Protein AF-A0A836QJX5-F1 (afdb_monomer)

Solvent-accessible surface area (backbone atoms only — not comparable to full-atom values): 5189 Å² total; per-residue (Å²): 111,26,27,67,40,52,47,72,42,83,45,78,46,79,42,97,89,72,49,70,36,36,32,34,43,35,40,38,36,28,78,73,77,52,70,48,79,52,75,49,74,58,52,55,79,79,40,87,87,65,74,74,62,59,66,60,46,33,53,50,50,31,72,58,43,47,68,36,50,76,85,45,54,71,60,51,53,60,57,55,59,82,70,63,80,87,128

Mean predicted aligned error: 4.6 Å

Foldseek 3Di:
DAWAFKDWDWDWDADPVRDIFIKIWMWIADPVRDIDIDIDTRPVVPCVPDDDDVVVLRVQLGVQRGGHDVVPVVSSCVSSPPSDDDD

pLDDT: mean 88.42, std 12.82, range [50.97, 98.56]

Structure (mmCIF, N/CA/C/O backbone):
data_AF-A0A836QJX5-F1
#
_entry.id   AF-A0A836QJX5-F1
#
loop_
_atom_site.group_PDB
_atom_site.id
_atom_site.type_symbol
_atom_site.label_atom_id
_atom_site.label_alt_id
_atom_site.label_comp_id
_atom_site.label_asym_id
_atom_site.label_entity_id
_atom_site.label_seq_id
_atom_site.pdbx_PDB_ins_code
_atom_site.Cartn_x
_atom_site.Cartn_y
_atom_site.Cartn_z
_atom_site.occupancy
_atom_site.B_iso_or_equiv
_atom_site.auth_seq_id
_atom_site.auth_comp_id
_atom_site.auth_asym_id
_atom_site.auth_atom_id
_atom_site.pdbx_PDB_model_num
ATOM 1 N N . MET A 1 1 ? -15.455 0.008 11.911 1.00 93.62 1 MET A N 1
ATOM 2 C CA . MET A 1 1 ? -14.521 -0.307 10.824 1.00 93.62 1 MET A CA 1
ATOM 3 C C . MET A 1 1 ? -13.373 0.669 10.901 1.00 93.62 1 MET A C 1
ATOM 5 O O . MET A 1 1 ? -13.604 1.872 10.802 1.00 93.62 1 MET A O 1
ATOM 9 N N . LYS A 1 2 ? -12.178 0.152 11.149 1.00 98.06 2 LYS A N 1
ATOM 10 C CA . LYS A 1 2 ? -10.932 0.902 11.266 1.00 98.06 2 LYS A CA 1
ATOM 11 C C . LYS A 1 2 ? -9.870 0.240 10.410 1.00 98.06 2 LYS A C 1
ATOM 13 O O . LYS A 1 2 ? -9.856 -0.984 10.304 1.00 98.06 2 LYS A O 1
ATOM 18 N N . ILE A 1 3 ? -8.982 1.041 9.840 1.00 98.31 3 ILE A N 1
ATOM 19 C CA . ILE A 1 3 ? -7.812 0.540 9.118 1.00 98.31 3 ILE A CA 1
ATOM 20 C C . ILE A 1 3 ? -6.866 -0.146 10.108 1.00 98.31 3 ILE A C 1
ATOM 22 O O . ILE A 1 3 ? -6.544 0.423 11.152 1.00 98.31 3 ILE A O 1
ATOM 26 N N . THR A 1 4 ? -6.424 -1.357 9.785 1.00 98.44 4 THR A N 1
ATOM 27 C CA . THR A 1 4 ? -5.454 -2.131 10.579 1.00 98.44 4 THR A CA 1
ATOM 28 C C . THR A 1 4 ? -4.073 -2.151 9.952 1.00 98.44 4 THR A C 1
ATOM 30 O O . THR A 1 4 ? -3.095 -2.327 10.670 1.00 98.44 4 THR A O 1
ATOM 33 N N . GLY A 1 5 ? -3.980 -1.963 8.636 1.00 97.00 5 GLY A N 1
ATOM 34 C CA . GLY A 1 5 ? -2.696 -1.898 7.960 1.00 97.00 5 GLY A CA 1
ATOM 35 C C . GLY A 1 5 ? -2.809 -1.589 6.476 1.00 97.00 5 GLY A C 1
ATOM 36 O O . GLY A 1 5 ? -3.884 -1.675 5.884 1.00 97.00 5 GLY A O 1
ATOM 37 N N . THR A 1 6 ? -1.674 -1.227 5.899 1.00 96.69 6 THR A N 1
ATOM 38 C CA . THR A 1 6 ? -1.447 -0.975 4.480 1.00 96.69 6 THR A CA 1
ATOM 39 C C . THR A 1 6 ? -0.245 -1.798 4.034 1.00 96.69 6 THR A C 1
ATOM 41 O O . THR A 1 6 ? 0.722 -1.901 4.786 1.00 96.69 6 THR A O 1
ATOM 44 N N . ARG A 1 7 ? -0.317 -2.393 2.841 1.00 97.31 7 ARG A N 1
ATOM 45 C CA . ARG A 1 7 ? 0.756 -3.178 2.217 1.00 97.31 7 ARG A CA 1
ATOM 46 C C . ARG A 1 7 ? 0.976 -2.734 0.782 1.00 97.31 7 ARG A C 1
ATOM 48 O O . ARG A 1 7 ? -0.003 -2.535 0.060 1.00 97.31 7 ARG A O 1
ATOM 55 N N . PHE A 1 8 ? 2.231 -2.582 0.392 1.00 94.81 8 PHE A N 1
ATOM 56 C CA . PHE A 1 8 ? 2.682 -2.159 -0.923 1.00 94.81 8 PHE A CA 1
ATOM 57 C C . PHE A 1 8 ? 3.330 -3.353 -1.629 1.00 94.81 8 PHE A C 1
ATOM 59 O O . PHE A 1 8 ? 4.118 -4.098 -1.048 1.00 94.81 8 PHE A O 1
ATOM 66 N N . PHE A 1 9 ? 2.976 -3.552 -2.893 1.00 94.50 9 PHE A N 1
ATOM 67 C CA . PHE A 1 9 ? 3.515 -4.614 -3.733 1.00 94.50 9 PHE A CA 1
ATOM 68 C C . PHE A 1 9 ? 4.046 -3.981 -5.012 1.00 94.50 9 PHE A C 1
ATOM 70 O O . PHE A 1 9 ? 3.263 -3.568 -5.870 1.00 94.50 9 PHE A O 1
ATOM 77 N N . LEU A 1 10 ? 5.370 -3.885 -5.117 1.00 90.94 10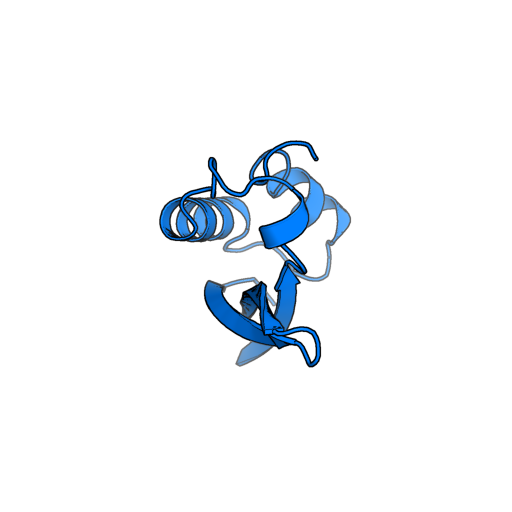 LEU A N 1
ATOM 78 C CA . LEU A 1 10 ? 6.024 -3.429 -6.336 1.00 90.94 10 LEU A CA 1
ATOM 79 C C . LEU A 1 10 ? 5.864 -4.498 -7.419 1.00 90.94 10 LEU A C 1
ATOM 81 O O . LEU A 1 10 ? 6.147 -5.675 -7.182 1.00 90.94 10 LEU A O 1
ATOM 85 N N . ILE A 1 11 ? 5.389 -4.085 -8.590 1.00 91.69 11 ILE A N 1
ATOM 86 C CA . ILE A 1 11 ? 5.214 -4.955 -9.748 1.00 91.69 11 ILE A CA 1
ATOM 87 C C . ILE A 1 11 ? 5.775 -4.294 -11.002 1.00 91.69 11 ILE A C 1
ATOM 89 O O . ILE A 1 11 ? 5.667 -3.083 -11.199 1.00 91.69 11 ILE A O 1
ATOM 93 N N . GLU A 1 12 ? 6.325 -5.127 -11.874 1.00 91.62 12 GLU A N 1
ATOM 94 C CA . GLU A 1 12 ? 6.782 -4.748 -13.203 1.00 91.62 12 GLU A CA 1
ATOM 95 C C . GLU A 1 12 ? 5.850 -5.362 -14.246 1.00 91.62 12 GLU A C 1
ATOM 97 O O . GLU A 1 12 ? 5.555 -6.559 -14.205 1.00 91.62 12 GLU A O 1
ATOM 102 N N . THR A 1 13 ? 5.394 -4.547 -15.196 1.00 92.44 13 THR A N 1
ATOM 103 C CA . THR A 1 13 ? 4.553 -4.997 -16.308 1.00 92.44 13 THR A CA 1
ATOM 104 C C . THR A 1 13 ? 5.235 -4.666 -17.638 1.00 92.44 13 THR A C 1
ATOM 106 O O . THR A 1 13 ? 5.452 -3.486 -17.930 1.00 92.44 13 THR A O 1
ATOM 109 N N . PRO A 1 14 ? 5.587 -5.668 -18.466 1.00 92.56 14 PRO A N 1
ATOM 110 C CA . PRO A 1 14 ? 6.167 -5.424 -19.782 1.00 92.56 14 PRO A CA 1
ATOM 111 C C . PRO A 1 14 ? 5.117 -4.861 -20.749 1.00 92.56 14 PRO A C 1
ATOM 113 O O . PRO A 1 14 ? 3.992 -5.359 -20.824 1.00 92.56 14 PRO A O 1
ATOM 116 N N . ARG A 1 15 ? 5.493 -3.837 -21.519 1.00 90.62 15 ARG A N 1
ATOM 117 C CA . ARG A 1 15 ? 4.675 -3.264 -22.597 1.00 90.62 15 ARG A CA 1
ATOM 118 C C . ARG A 1 15 ? 5.008 -3.914 -23.939 1.00 90.62 15 ARG A C 1
ATOM 120 O O . ARG A 1 15 ? 6.132 -4.354 -24.168 1.00 90.62 15 ARG A O 1
ATOM 127 N N . GLU A 1 16 ? 4.062 -3.868 -24.877 1.00 95.31 16 GLU A N 1
ATOM 128 C CA . GLU A 1 16 ? 4.263 -4.343 -26.259 1.00 95.31 16 GLU A CA 1
ATOM 129 C C . GLU A 1 16 ? 5.420 -3.627 -26.975 1.00 95.31 16 GLU A C 1
ATOM 131 O O . GLU A 1 16 ? 6.082 -4.201 -27.834 1.00 95.31 16 GLU A O 1
ATOM 136 N N . THR A 1 17 ? 5.707 -2.381 -26.586 1.00 92.25 17 THR A N 1
ATOM 137 C CA . THR A 1 17 ? 6.817 -1.572 -27.109 1.00 92.25 17 THR A CA 1
ATOM 138 C C . THR A 1 17 ? 8.192 -1.990 -26.580 1.00 92.25 17 THR A C 1
ATOM 140 O O . THR A 1 17 ? 9.195 -1.414 -26.994 1.00 92.25 17 THR A O 1
ATOM 143 N N . GLY A 1 18 ? 8.259 -2.948 -25.649 1.00 89.81 18 GLY A N 1
ATOM 144 C CA . GLY A 1 18 ? 9.497 -3.428 -25.029 1.00 89.81 18 GLY A CA 1
ATOM 145 C C . GLY A 1 18 ? 9.960 -2.640 -23.798 1.00 89.81 18 GLY A C 1
ATOM 146 O O . GLY A 1 18 ? 10.966 -3.005 -23.199 1.00 89.81 18 GLY A O 1
ATOM 147 N N . SER A 1 19 ? 9.246 -1.584 -23.394 1.00 87.62 19 SER A N 1
ATOM 148 C CA . SER A 1 19 ? 9.504 -0.891 -22.125 1.00 87.62 19 SER A CA 1
ATOM 149 C C . SER A 1 19 ? 8.842 -1.610 -20.946 1.00 87.62 19 SER A C 1
ATOM 151 O O . SER A 1 19 ? 7.851 -2.320 -21.116 1.00 87.62 19 SER A O 1
ATOM 153 N N . ILE A 1 20 ? 9.381 -1.414 -19.743 1.00 88.00 20 ILE A N 1
ATOM 154 C CA . ILE A 1 20 ? 8.808 -1.919 -18.490 1.00 88.00 20 ILE A CA 1
ATOM 155 C C . ILE A 1 20 ? 8.098 -0.765 -17.785 1.00 88.00 20 ILE A C 1
ATOM 157 O O . ILE A 1 20 ? 8.633 0.342 -17.712 1.00 88.00 20 ILE A O 1
ATOM 161 N N . SER A 1 21 ? 6.892 -1.019 -17.280 1.00 87.50 21 SER A N 1
ATOM 162 C CA . SER A 1 21 ? 6.233 -0.129 -16.328 1.00 87.50 21 SER A CA 1
ATOM 163 C C . SER A 1 21 ? 6.311 -0.676 -14.923 1.00 87.50 21 SER A C 1
ATOM 165 O O . SER A 1 21 ? 5.974 -1.832 -14.681 1.00 87.50 21 SER A O 1
ATOM 167 N N . GLU A 1 22 ? 6.700 0.192 -14.003 1.00 88.12 22 GLU A N 1
ATOM 168 C CA . GLU A 1 22 ? 6.718 -0.076 -12.573 1.00 88.12 22 GLU A CA 1
ATOM 169 C C . GLU A 1 22 ? 5.458 0.512 -11.932 1.00 88.12 22 GLU A C 1
ATOM 171 O O . GLU A 1 22 ? 5.094 1.669 -12.177 1.00 88.12 22 GLU A O 1
ATOM 176 N N . HIS A 1 23 ? 4.789 -0.297 -11.114 1.00 89.19 23 HIS A N 1
ATOM 177 C CA . HIS A 1 23 ? 3.576 0.070 -10.387 1.00 89.19 23 HIS A CA 1
ATOM 178 C C . HIS A 1 23 ? 3.681 -0.413 -8.944 1.00 89.19 23 HIS A C 1
ATOM 180 O O . HIS A 1 23 ? 4.354 -1.404 -8.659 1.00 89.19 23 HIS A O 1
ATOM 186 N N . VAL A 1 24 ? 2.947 0.230 -8.041 1.00 91.38 24 VAL A N 1
ATOM 187 C CA . VAL A 1 24 ? 2.741 -0.294 -6.687 1.00 91.38 24 VAL A CA 1
ATOM 188 C C . VAL A 1 24 ? 1.271 -0.622 -6.505 1.00 91.38 24 VAL A C 1
ATOM 190 O O . VAL A 1 24 ? 0.428 0.273 -6.456 1.00 91.38 24 VAL A O 1
ATOM 193 N N . MET A 1 25 ? 0.961 -1.907 -6.353 1.00 95.94 25 MET A N 1
ATOM 194 C CA . MET A 1 25 ? -0.350 -2.323 -5.866 1.00 95.94 25 MET A CA 1
ATOM 195 C C . MET A 1 25 ? -0.414 -2.068 -4.364 1.00 95.94 25 MET A C 1
ATOM 197 O O . MET A 1 25 ? 0.504 -2.419 -3.625 1.00 95.94 25 MET A O 1
ATOM 201 N N . ILE A 1 26 ? -1.506 -1.475 -3.898 1.00 96.12 26 ILE A N 1
ATOM 202 C CA . ILE A 1 26 ? -1.724 -1.154 -2.489 1.00 96.12 26 ILE A CA 1
ATOM 203 C C . ILE A 1 26 ? -2.902 -1.972 -1.982 1.00 96.12 26 ILE A C 1
ATOM 205 O O . ILE A 1 26 ? -3.974 -1.955 -2.585 1.00 96.12 26 ILE A O 1
ATOM 209 N N . ARG A 1 27 ? -2.732 -2.632 -0.836 1.00 98.19 27 ARG A N 1
ATOM 210 C CA . ARG A 1 27 ? -3.826 -3.245 -0.075 1.00 98.19 27 ARG A CA 1
ATOM 211 C C . ARG A 1 27 ? -3.994 -2.535 1.260 1.00 98.19 27 ARG A C 1
ATOM 213 O O . ARG A 1 27 ? -3.014 -2.362 1.977 1.00 98.19 27 ARG A O 1
ATOM 220 N N . ILE A 1 28 ? -5.223 -2.173 1.613 1.00 97.56 28 ILE A N 1
ATOM 221 C CA . ILE A 1 28 ? -5.582 -1.631 2.930 1.00 97.56 28 ILE A CA 1
ATOM 222 C C . ILE A 1 28 ? -6.531 -2.610 3.612 1.00 97.56 28 ILE A C 1
ATOM 224 O O . ILE A 1 28 ? -7.594 -2.919 3.076 1.00 97.56 28 ILE A O 1
ATOM 228 N N . ASP A 1 29 ? -6.150 -3.071 4.798 1.00 98.44 29 ASP A N 1
ATOM 229 C CA . ASP A 1 29 ? -6.894 -4.036 5.605 1.00 98.44 29 ASP A CA 1
ATOM 230 C C . ASP A 1 29 ? -7.653 -3.323 6.740 1.00 98.44 29 ASP A C 1
ATOM 232 O O . ASP A 1 29 ? -7.227 -2.267 7.225 1.00 98.44 29 ASP A O 1
ATOM 236 N N . THR A 1 30 ? -8.785 -3.888 7.173 1.00 98.56 30 THR A N 1
ATOM 237 C CA . THR A 1 30 ? -9.607 -3.339 8.266 1.00 98.56 30 THR A CA 1
ATOM 238 C C . THR A 1 30 ? -9.924 -4.358 9.359 1.00 98.56 30 THR A C 1
ATOM 240 O O . THR A 1 30 ? -9.934 -5.566 9.131 1.00 98.56 30 THR A O 1
ATOM 243 N N . ASP A 1 31 ? -10.290 -3.855 10.541 1.00 98.38 31 ASP A N 1
ATOM 244 C CA . ASP A 1 31 ? -10.734 -4.655 11.695 1.00 98.38 31 ASP A CA 1
ATOM 245 C C . ASP A 1 31 ? -12.032 -5.447 11.449 1.00 98.38 31 ASP A C 1
ATOM 247 O O . ASP A 1 31 ? -12.355 -6.362 12.201 1.00 98.38 31 ASP A O 1
ATOM 251 N N . ALA A 1 32 ? -12.764 -5.120 10.383 1.00 97.62 32 ALA A N 1
ATOM 252 C CA . ALA A 1 32 ? -13.971 -5.818 9.955 1.00 97.62 32 ALA A CA 1
ATOM 253 C C . ALA A 1 32 ? -13.685 -6.992 8.996 1.00 97.62 32 ALA A C 1
ATOM 255 O O . ALA A 1 32 ? -14.627 -7.609 8.502 1.00 97.62 32 ALA A O 1
ATOM 256 N N . GLY A 1 33 ? -12.413 -7.280 8.693 1.00 97.19 33 GLY A N 1
ATOM 257 C CA . GLY A 1 33 ? -12.017 -8.329 7.746 1.00 97.19 33 GLY A CA 1
ATOM 258 C C . GLY A 1 33 ? -12.211 -7.956 6.272 1.00 97.19 33 GLY A C 1
ATOM 259 O O . GLY A 1 33 ? -12.114 -8.820 5.406 1.00 97.19 33 GLY A O 1
ATOM 260 N N . VAL A 1 34 ? -12.494 -6.682 5.976 1.00 97.50 34 VAL A N 1
ATOM 261 C CA . VAL A 1 34 ? -12.612 -6.161 4.607 1.00 97.50 34 VAL A CA 1
ATOM 262 C C . VAL A 1 34 ? -11.275 -5.568 4.175 1.00 97.50 34 VAL A C 1
ATOM 264 O O . VAL A 1 34 ? -10.691 -4.776 4.920 1.00 97.50 34 VAL A O 1
ATOM 267 N N . SER A 1 35 ? -10.847 -5.898 2.955 1.00 98.25 35 SER A N 1
ATOM 268 C CA . SER A 1 35 ? -9.653 -5.340 2.318 1.00 98.25 35 SER A CA 1
ATOM 269 C C . SER A 1 35 ? -10.023 -4.563 1.056 1.00 98.25 35 SER A C 1
ATOM 271 O O . SER A 1 35 ? -10.824 -5.030 0.244 1.00 98.25 35 SER A O 1
ATOM 273 N N . GLY A 1 36 ? -9.428 -3.385 0.882 1.00 97.75 36 GLY A N 1
ATOM 274 C CA . GLY A 1 36 ? -9.517 -2.583 -0.339 1.00 97.75 36 GLY A CA 1
ATOM 275 C C . GLY A 1 36 ? -8.199 -2.606 -1.107 1.00 97.75 36 GLY A C 1
ATOM 276 O O . GLY A 1 36 ? -7.135 -2.599 -0.488 1.00 97.75 36 GLY A O 1
ATOM 277 N N . TRP A 1 37 ? -8.274 -2.611 -2.438 1.00 98.19 37 TRP A N 1
ATOM 278 C CA . TRP A 1 37 ? -7.109 -2.540 -3.322 1.00 98.19 37 TRP A CA 1
ATOM 279 C C . TRP A 1 37 ? -7.080 -1.224 -4.099 1.00 98.19 37 TRP A C 1
ATOM 281 O O . TRP A 1 37 ? -8.126 -0.703 -4.486 1.00 98.19 37 TRP A O 1
ATOM 291 N N . GLY A 1 38 ? -5.877 -0.708 -4.327 1.00 95.94 38 GLY A N 1
ATOM 292 C CA . GLY A 1 38 ? -5.596 0.465 -5.150 1.00 95.94 38 GLY A CA 1
ATOM 293 C C . GLY A 1 38 ? -4.238 0.343 -5.837 1.00 95.94 38 GLY A C 1
ATOM 294 O O . GLY A 1 38 ? -3.536 -0.650 -5.655 1.00 95.94 38 GLY A O 1
ATOM 295 N N . GLU A 1 39 ? -3.868 1.353 -6.618 1.00 94.00 39 GLU A N 1
ATOM 296 C CA . GLU A 1 39 ? -2.649 1.346 -7.431 1.00 94.00 39 GLU A CA 1
ATOM 297 C C . GLU A 1 39 ? -1.976 2.729 -7.425 1.00 94.00 39 GLU A C 1
ATOM 299 O O . GLU A 1 39 ? -2.657 3.755 -7.501 1.00 94.00 39 GLU A O 1
ATOM 304 N N . LEU A 1 40 ? -0.642 2.747 -7.353 1.00 88.75 40 LEU A N 1
ATOM 305 C CA . LEU A 1 40 ? 0.198 3.847 -7.832 1.00 88.75 40 LEU A CA 1
ATOM 306 C C . LEU A 1 40 ? 0.763 3.448 -9.195 1.00 88.75 40 LEU A C 1
ATOM 308 O O . LEU A 1 40 ? 1.551 2.505 -9.290 1.00 88.75 40 LEU A O 1
ATOM 312 N N . SER A 1 41 ? 0.335 4.153 -10.236 1.00 87.06 41 SER A N 1
ATOM 313 C CA . SER A 1 41 ? 0.570 3.757 -11.623 1.00 87.06 41 SER A CA 1
ATOM 314 C C . SER A 1 41 ? 1.747 4.484 -12.265 1.00 87.06 41 SER A C 1
ATOM 316 O O . SER A 1 41 ? 1.973 5.662 -12.001 1.00 87.06 41 SER A O 1
ATOM 318 N N . ASP A 1 42 ? 2.411 3.787 -13.190 1.00 82.69 42 ASP A N 1
ATOM 319 C CA . ASP A 1 42 ? 3.361 4.332 -14.172 1.00 82.69 42 ASP A CA 1
ATOM 320 C C . ASP A 1 42 ? 4.502 5.176 -13.577 1.00 82.69 42 ASP A C 1
ATOM 322 O O . ASP A 1 42 ? 4.817 6.282 -14.026 1.00 82.69 42 ASP A O 1
ATOM 326 N N . LEU A 1 43 ? 5.145 4.624 -12.549 1.00 79.31 43 LEU A N 1
ATOM 327 C CA . LEU A 1 43 ? 6.194 5.297 -11.778 1.00 79.31 43 LEU A CA 1
ATOM 328 C C . LEU A 1 43 ? 7.463 5.551 -12.615 1.00 79.31 43 LEU A C 1
ATOM 330 O O . LEU A 1 43 ? 8.187 6.521 -12.382 1.00 79.31 43 LEU A O 1
ATOM 334 N N . ALA A 1 44 ? 7.670 4.735 -13.651 1.00 68.38 44 ALA A N 1
ATOM 335 C CA . ALA A 1 44 ? 8.799 4.815 -14.573 1.00 68.38 44 ALA A CA 1
ATOM 336 C C . ALA A 1 44 ? 8.833 6.110 -15.418 1.00 68.38 44 ALA A C 1
ATOM 338 O O . ALA A 1 44 ? 9.900 6.490 -15.902 1.00 68.38 44 ALA A O 1
ATOM 339 N N . HIS A 1 45 ? 7.705 6.817 -15.597 1.00 63.59 45 HIS A N 1
ATOM 340 C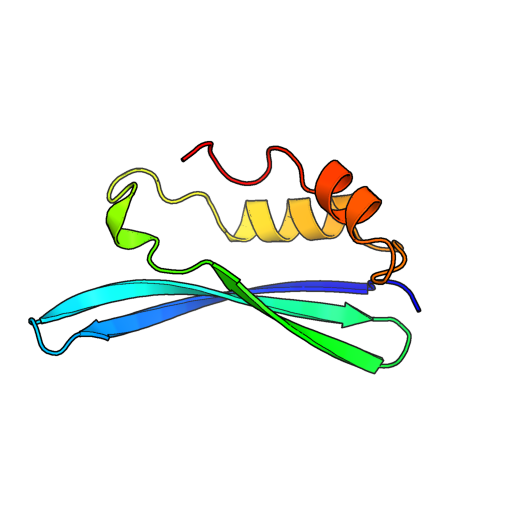 CA . HIS A 1 45 ? 7.661 8.044 -16.413 1.00 63.59 45 HIS A CA 1
ATOM 341 C C . HIS A 1 45 ? 8.188 9.299 -15.695 1.00 63.59 45 HIS A 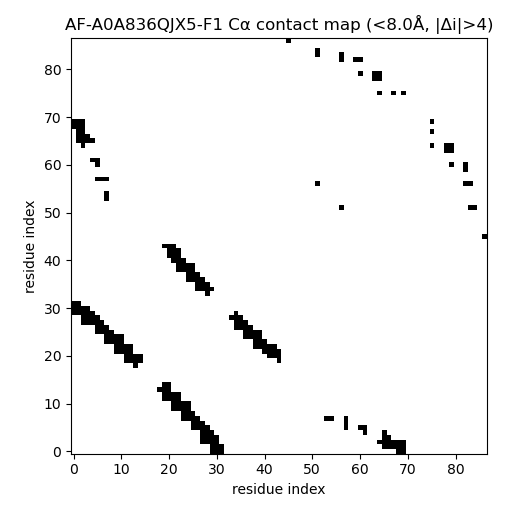C 1
ATOM 343 O O . HIS A 1 45 ? 8.624 10.234 -16.366 1.00 63.59 45 HIS A O 1
ATOM 349 N N . GLY A 1 46 ? 8.138 9.347 -14.359 1.00 55.12 46 GLY A N 1
ATOM 350 C CA . GLY A 1 46 ? 8.417 10.570 -13.593 1.00 55.12 46 GLY A CA 1
ATOM 351 C C . GLY A 1 46 ? 9.854 10.696 -13.088 1.00 55.12 46 GLY A C 1
ATOM 352 O O . GLY A 1 46 ? 10.434 11.779 -13.153 1.00 55.12 46 GLY A O 1
ATOM 353 N N . HIS A 1 47 ? 10.452 9.606 -12.590 1.00 54.62 47 HIS A N 1
ATOM 354 C CA . HIS A 1 47 ? 11.714 9.674 -11.840 1.00 54.62 47 HIS A CA 1
ATOM 355 C C . HIS A 1 47 ? 12.554 8.385 -11.930 1.00 54.62 47 HIS A C 1
ATOM 357 O O . HIS A 1 47 ? 12.723 7.698 -10.923 1.00 54.62 47 HIS A O 1
ATOM 363 N N . PRO A 1 48 ? 13.188 8.082 -13.078 1.00 53.84 48 PRO A N 1
ATOM 364 C CA . PRO A 1 48 ? 14.018 6.880 -13.233 1.00 53.84 48 PRO A CA 1
ATOM 365 C C . PRO A 1 48 ? 15.261 6.824 -12.315 1.00 53.84 48 PRO A C 1
ATOM 367 O O . PRO A 1 48 ? 15.945 5.810 -12.287 1.00 53.84 48 PRO A O 1
ATOM 370 N N . MET A 1 49 ? 15.576 7.892 -11.564 1.00 51.06 49 MET A N 1
ATOM 371 C CA . MET A 1 49 ? 16.756 7.979 -10.682 1.00 51.06 49 MET A CA 1
ATOM 372 C C . MET A 1 49 ? 16.428 8.212 -9.195 1.00 51.06 49 MET A C 1
ATOM 374 O O . MET A 1 49 ? 17.343 8.172 -8.381 1.00 51.06 49 MET A O 1
ATOM 378 N N . ASN A 1 50 ? 15.161 8.457 -8.832 1.00 57.38 50 ASN A N 1
ATOM 379 C CA . ASN A 1 50 ? 14.742 8.801 -7.463 1.00 57.38 50 ASN A CA 1
ATOM 3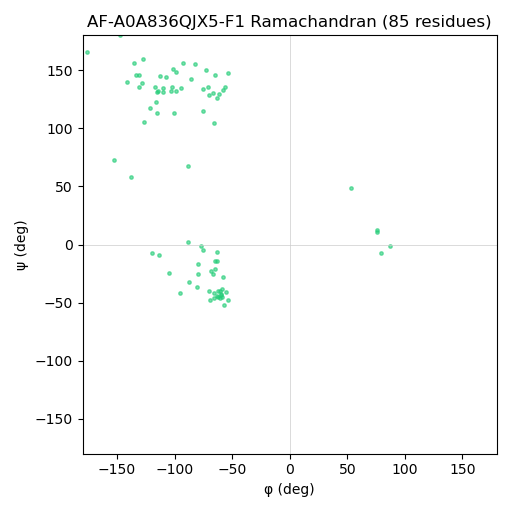80 C C . ASN A 1 50 ? 13.448 8.066 -7.091 1.00 57.38 50 ASN A C 1
ATOM 382 O O . ASN A 1 50 ? 12.430 8.688 -6.780 1.00 57.38 50 ASN A O 1
ATOM 386 N N . PHE A 1 51 ? 13.479 6.738 -7.150 1.00 68.94 51 PHE A N 1
ATOM 387 C CA . PHE A 1 51 ? 12.396 5.948 -6.585 1.00 68.94 51 PHE A CA 1
ATOM 388 C C . PHE A 1 51 ? 12.333 6.186 -5.070 1.00 68.94 51 PHE A C 1
ATOM 390 O O . PHE A 1 51 ? 13.361 6.052 -4.399 1.00 68.94 51 PHE A O 1
ATOM 397 N N . PRO A 1 52 ? 11.175 6.579 -4.513 1.00 72.88 52 PRO A N 1
ATOM 398 C CA . PRO A 1 52 ? 11.033 6.642 -3.072 1.00 72.88 52 PRO A CA 1
ATOM 399 C C . PRO A 1 52 ? 11.151 5.229 -2.498 1.00 72.88 52 PRO A C 1
ATOM 401 O O . PRO A 1 52 ? 10.734 4.251 -3.117 1.00 72.88 52 PRO A O 1
ATOM 404 N N . ASP A 1 53 ? 11.722 5.129 -1.304 1.00 85.31 53 ASP A N 1
ATOM 405 C CA . ASP A 1 53 ? 11.779 3.870 -0.576 1.00 85.31 53 ASP A CA 1
ATOM 406 C C . ASP A 1 53 ? 10.349 3.448 -0.192 1.00 85.31 53 ASP A C 1
ATOM 408 O O . ASP A 1 53 ? 9.719 4.039 0.693 1.00 85.31 53 ASP A O 1
ATOM 412 N N . PHE A 1 54 ? 9.805 2.460 -0.910 1.00 85.88 54 PHE A N 1
ATOM 413 C CA . PHE A 1 54 ? 8.429 2.008 -0.710 1.00 85.88 54 PHE A CA 1
ATOM 414 C C . PHE A 1 54 ? 8.215 1.308 0.628 1.00 85.88 54 PHE A C 1
ATOM 416 O O . PHE A 1 54 ? 7.083 1.314 1.112 1.00 85.88 54 PHE A O 1
ATOM 423 N N . GLU A 1 55 ? 9.263 0.759 1.245 1.00 88.81 55 GLU A N 1
ATOM 424 C CA . GLU A 1 55 ? 9.163 0.201 2.594 1.00 88.81 55 GLU A CA 1
ATOM 425 C C . GLU A 1 55 ? 8.947 1.338 3.596 1.00 88.81 55 GLU A C 1
ATOM 427 O O . GLU A 1 55 ? 7.986 1.313 4.368 1.00 88.81 55 GLU A O 1
ATOM 432 N N . VAL A 1 56 ? 9.742 2.409 3.502 1.00 90.31 56 VAL A N 1
ATOM 433 C CA . VAL A 1 56 ? 9.573 3.612 4.340 1.00 90.31 56 VAL A CA 1
ATOM 434 C C . VAL A 1 56 ? 8.206 4.263 4.115 1.00 90.31 56 VAL A C 1
ATOM 436 O O . VAL A 1 56 ? 7.556 4.713 5.064 1.00 90.31 56 VAL A O 1
ATOM 439 N N . MET A 1 57 ? 7.731 4.310 2.869 1.00 89.50 57 MET A N 1
ATOM 440 C CA . MET A 1 57 ? 6.395 4.824 2.566 1.00 89.50 57 MET A CA 1
ATOM 441 C C . MET A 1 57 ? 5.279 3.954 3.149 1.00 89.50 57 MET A C 1
ATOM 443 O O . MET A 1 57 ? 4.301 4.500 3.665 1.00 89.50 57 MET A O 1
ATOM 447 N N . GLU A 1 58 ? 5.401 2.626 3.070 1.00 93.75 58 GLU A N 1
ATOM 448 C CA . GLU A 1 58 ? 4.450 1.691 3.678 1.00 93.75 58 GLU A CA 1
ATOM 449 C C . GLU A 1 58 ? 4.407 1.891 5.199 1.00 93.75 58 GLU A C 1
ATOM 451 O O . GLU A 1 58 ? 3.322 2.001 5.782 1.00 93.75 58 GLU A O 1
ATOM 456 N N . GLU A 1 59 ? 5.568 1.991 5.850 1.00 94.69 59 GLU A N 1
ATOM 457 C CA . GLU A 1 59 ? 5.670 2.254 7.288 1.00 94.69 59 GLU A CA 1
ATOM 458 C C . GLU A 1 59 ? 5.005 3.577 7.678 1.00 94.69 59 GLU A C 1
ATOM 460 O O . GLU A 1 59 ? 4.242 3.636 8.650 1.00 94.69 59 GLU A O 1
ATOM 465 N N . GLU A 1 60 ? 5.258 4.642 6.917 1.00 94.25 60 GLU A N 1
ATOM 466 C CA . GLU A 1 60 ? 4.693 5.958 7.196 1.00 94.25 60 GLU A CA 1
ATOM 467 C C . GLU A 1 60 ? 3.182 5.994 6.936 1.00 94.25 60 GLU A C 1
ATOM 469 O O . GLU A 1 60 ? 2.431 6.551 7.743 1.00 94.25 60 GLU A O 1
ATOM 474 N N . ALA A 1 61 ? 2.701 5.350 5.869 1.00 94.56 61 ALA A N 1
ATOM 475 C CA . ALA A 1 61 ? 1.271 5.186 5.630 1.00 94.56 61 ALA A CA 1
ATOM 476 C C . ALA A 1 61 ? 0.615 4.474 6.821 1.00 94.56 61 ALA A C 1
ATOM 478 O O . ALA A 1 61 ? -0.317 5.016 7.423 1.00 94.56 61 ALA A O 1
ATOM 479 N N . ASN A 1 62 ? 1.156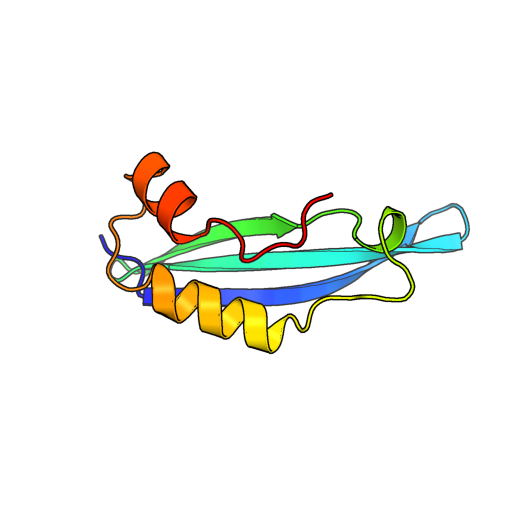 3.322 7.231 1.00 96.88 62 ASN A N 1
ATOM 480 C CA . ASN A 1 62 ? 0.681 2.570 8.393 1.00 96.88 62 ASN A CA 1
ATOM 481 C C . ASN A 1 62 ? 0.634 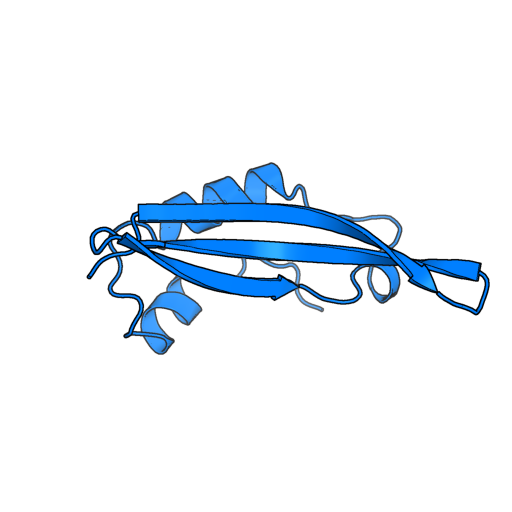3.430 9.660 1.00 96.88 62 ASN A C 1
ATOM 483 O O . ASN A 1 62 ? -0.393 3.474 10.339 1.00 96.88 62 ASN A O 1
ATOM 487 N N . ARG A 1 63 ? 1.705 4.176 9.943 1.00 96.75 63 ARG A N 1
ATOM 488 C CA . ARG A 1 63 ? 1.796 5.068 11.107 1.00 96.75 63 ARG A CA 1
ATOM 489 C C . ARG A 1 63 ? 0.707 6.139 11.115 1.00 96.75 63 ARG A C 1
ATOM 491 O O . ARG A 1 63 ? 0.191 6.477 12.180 1.00 96.75 63 ARG A O 1
ATOM 498 N N . ARG A 1 64 ? 0.359 6.692 9.951 1.00 95.88 64 ARG A N 1
ATOM 499 C CA . ARG A 1 64 ? -0.558 7.838 9.857 1.00 95.88 64 ARG A CA 1
ATOM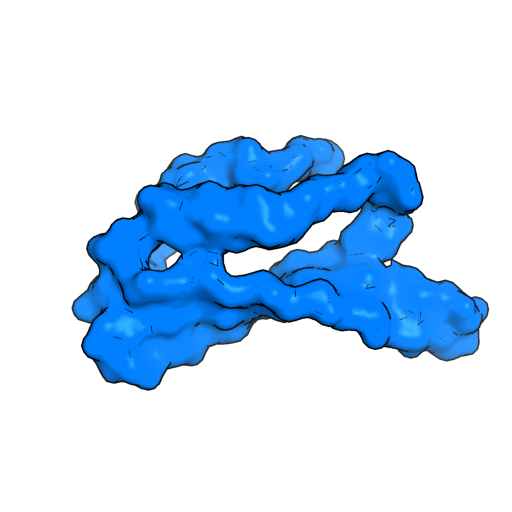 500 C C . ARG A 1 64 ? -2.032 7.467 9.789 1.00 95.88 64 ARG A C 1
ATOM 502 O O . ARG A 1 64 ? -2.852 8.258 10.263 1.00 95.88 64 ARG A O 1
ATOM 509 N N . ILE A 1 65 ? -2.382 6.325 9.190 1.00 96.75 65 ILE A N 1
ATOM 510 C CA . ILE A 1 65 ? -3.791 5.969 8.938 1.00 96.75 65 ILE A CA 1
ATOM 511 C C . ILE A 1 65 ? -4.295 4.759 9.727 1.00 96.75 65 ILE A C 1
ATOM 513 O O . ILE A 1 65 ? -5.506 4.530 9.736 1.00 96.75 65 ILE A O 1
ATOM 517 N N . ALA A 1 66 ? -3.434 4.011 10.428 1.00 97.00 66 ALA A N 1
ATOM 518 C CA . ALA A 1 66 ? -3.897 2.949 11.320 1.00 97.00 66 ALA A CA 1
ATOM 519 C C . ALA A 1 66 ? -4.886 3.496 12.368 1.00 97.00 66 ALA A C 1
ATOM 521 O O . ALA A 1 66 ? -4.707 4.567 12.949 1.00 97.00 66 ALA A O 1
ATOM 522 N N . GLY A 1 67 ? -5.979 2.765 12.586 1.00 97.56 67 GLY A N 1
ATOM 523 C CA . GLY A 1 67 ? -7.070 3.160 13.475 1.00 97.56 67 GLY A CA 1
ATOM 524 C C . GLY A 1 67 ? -8.057 4.181 12.891 1.00 97.56 67 GLY A C 1
ATOM 525 O O . GLY A 1 67 ? -9.088 4.428 13.524 1.00 97.56 67 GLY A O 1
ATOM 526 N N . ALA A 1 68 ? -7.796 4.753 11.709 1.00 97.31 68 ALA A N 1
ATOM 527 C CA . ALA A 1 68 ? -8.709 5.690 11.055 1.00 97.31 68 ALA A CA 1
ATOM 528 C C . ALA A 1 68 ? -9.955 4.984 10.490 1.00 97.31 68 ALA A C 1
ATOM 530 O O . ALA A 1 68 ? -9.896 3.821 10.091 1.00 97.31 68 ALA A O 1
ATOM 531 N N . ASP A 1 69 ? -11.086 5.699 10.429 1.00 97.19 69 ASP A N 1
ATOM 532 C CA . ASP A 1 69 ? -12.282 5.233 9.715 1.00 97.19 69 ASP A CA 1
ATOM 533 C C . ASP A 1 69 ? -12.055 5.390 8.201 1.00 97.19 69 ASP A C 1
ATOM 535 O O . ASP A 1 69 ? -11.953 6.528 7.730 1.00 97.19 69 ASP A O 1
ATOM 539 N N . PRO A 1 70 ? -12.004 4.292 7.422 1.00 96.00 70 PRO A N 1
ATOM 540 C CA . PRO A 1 70 ? -11.699 4.340 5.989 1.00 96.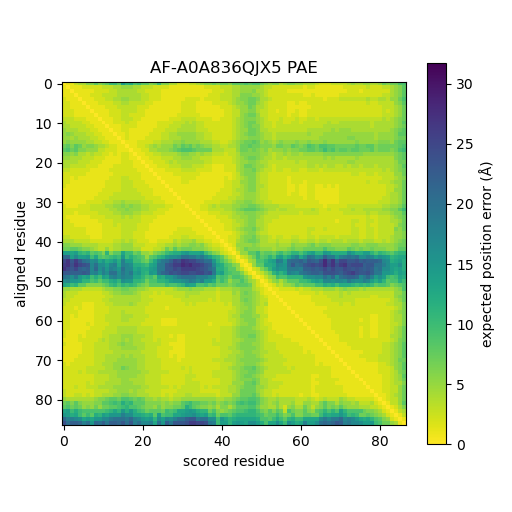00 70 PRO A CA 1
ATOM 541 C C . PRO A 1 70 ? -12.758 5.081 5.159 1.00 96.00 70 PRO A C 1
ATOM 543 O O . PRO A 1 70 ? -12.506 5.429 4.008 1.00 96.00 70 PRO A O 1
ATOM 546 N N . ARG A 1 71 ? -13.946 5.354 5.715 1.00 96.25 71 ARG A N 1
ATOM 547 C CA . ARG A 1 71 ? -14.996 6.128 5.031 1.00 96.25 71 ARG A CA 1
ATOM 548 C C . ARG A 1 71 ? -14.736 7.633 5.087 1.00 96.25 71 ARG A C 1
ATOM 550 O O . ARG A 1 71 ? -15.323 8.380 4.308 1.00 96.25 71 ARG A O 1
ATOM 557 N N . ASN A 1 72 ? -13.862 8.100 5.983 1.00 96.94 72 ASN A N 1
ATOM 558 C CA . ASN A 1 72 ? -13.503 9.512 6.083 1.00 96.94 72 ASN A CA 1
ATOM 559 C C . ASN A 1 72 ? -12.330 9.855 5.153 1.00 96.94 72 ASN A C 1
ATOM 561 O O . ASN A 1 72 ? -11.231 10.194 5.594 1.00 96.94 72 ASN A O 1
ATOM 565 N N . ILE A 1 73 ? -12.597 9.788 3.848 1.00 94.81 73 ILE A N 1
ATOM 566 C CA . ILE A 1 73 ? -11.598 9.970 2.785 1.00 94.81 73 ILE A CA 1
ATOM 567 C C . ILE A 1 73 ? -10.858 11.306 2.927 1.00 94.81 73 ILE A C 1
ATOM 569 O O . ILE A 1 73 ? -9.643 11.357 2.755 1.00 94.81 73 ILE A O 1
ATOM 573 N N . ALA A 1 74 ? -11.563 12.387 3.275 1.00 95.56 74 ALA A N 1
ATOM 574 C CA . ALA A 1 74 ? -10.959 13.710 3.431 1.00 95.56 74 ALA A CA 1
ATOM 575 C C . ALA A 1 74 ? -9.900 13.733 4.545 1.00 95.56 74 ALA A C 1
ATOM 577 O O . ALA A 1 74 ? -8.797 14.242 4.339 1.00 95.56 74 ALA A O 1
ATOM 578 N N . ARG A 1 75 ? -10.208 13.133 5.702 1.00 94.62 75 ARG A N 1
ATOM 579 C CA . ARG A 1 75 ? -9.261 13.022 6.817 1.00 94.62 75 ARG A CA 1
ATOM 580 C C . ARG A 1 75 ? -8.081 12.127 6.455 1.00 94.62 75 ARG A C 1
ATOM 582 O 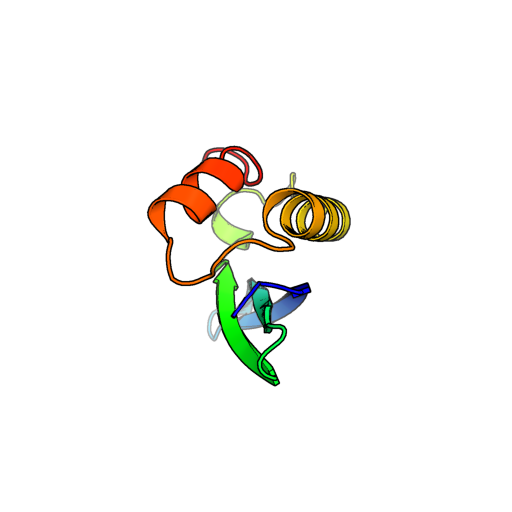O . ARG A 1 75 ? -6.942 12.529 6.674 1.00 94.62 75 ARG A O 1
ATOM 589 N N . THR A 1 76 ? -8.335 10.966 5.854 1.00 93.00 76 THR A N 1
ATOM 590 C CA . THR A 1 76 ? -7.275 10.047 5.416 1.00 93.00 76 THR A CA 1
ATOM 591 C C . THR A 1 76 ? -6.349 10.718 4.399 1.00 93.00 76 THR A C 1
ATOM 593 O O . THR A 1 76 ? -5.133 10.643 4.543 1.00 93.00 76 THR A O 1
ATOM 596 N N . LYS A 1 77 ? -6.896 11.467 3.430 1.00 92.19 77 LYS A N 1
ATOM 597 C CA . LYS A 1 77 ? -6.112 12.249 2.461 1.00 92.19 77 LYS A CA 1
ATOM 598 C C . LYS A 1 77 ? -5.229 13.294 3.144 1.00 92.19 77 LYS A C 1
ATOM 600 O O . LYS A 1 77 ? -4.069 13.437 2.774 1.00 92.19 77 LYS A O 1
ATOM 605 N N . GLN A 1 78 ? -5.758 14.011 4.135 1.00 93.62 78 GLN A N 1
ATOM 606 C CA . GLN A 1 78 ? -4.979 14.985 4.903 1.00 93.62 78 GLN A CA 1
ATOM 607 C C . GLN A 1 78 ? -3.835 14.311 5.673 1.00 93.62 78 GLN A C 1
ATOM 609 O O . GLN A 1 78 ? -2.712 14.806 5.652 1.00 93.62 78 GLN A O 1
ATOM 614 N N . GLN A 1 79 ? -4.104 13.175 6.323 1.00 93.81 79 GLN A N 1
ATOM 615 C CA . GLN A 1 79 ? -3.092 12.404 7.054 1.00 93.81 79 GLN A CA 1
ATOM 616 C C . GLN A 1 79 ? -1.990 11.893 6.116 1.00 93.81 79 GLN A C 1
ATOM 618 O O . GLN A 1 79 ? -0.812 11.963 6.454 1.00 93.81 79 GLN A O 1
ATOM 623 N N . LEU A 1 80 ? -2.357 11.444 4.915 1.00 91.25 80 LEU A N 1
ATOM 624 C CA . LEU A 1 80 ? -1.414 10.953 3.908 1.00 91.25 80 LEU A CA 1
ATOM 625 C C . LEU A 1 80 ? -0.654 12.063 3.154 1.00 91.25 80 LEU A C 1
ATOM 627 O O . LEU A 1 80 ? 0.183 11.768 2.302 1.00 91.25 80 LEU A O 1
ATOM 631 N N . GLY A 1 81 ? -0.924 13.340 3.438 1.00 89.44 81 GLY A N 1
ATOM 632 C CA . GLY A 1 81 ? -0.279 14.460 2.755 1.00 89.44 81 GLY A CA 1
ATOM 633 C C . GLY A 1 81 ? 1.251 14.436 2.882 1.00 89.44 81 GLY A C 1
ATOM 634 O O . GLY A 1 81 ? 1.789 14.264 3.975 1.00 89.44 81 GLY A O 1
ATOM 635 N N . GLY A 1 82 ? 1.952 14.625 1.760 1.00 82.50 82 GLY A N 1
ATOM 636 C CA . GLY A 1 82 ? 3.417 14.730 1.718 1.00 82.50 82 GLY A CA 1
ATOM 637 C C . GLY A 1 82 ? 4.184 13.412 1.866 1.00 82.50 82 GLY A C 1
ATOM 638 O O . GLY A 1 82 ? 5.383 13.459 2.111 1.00 82.50 82 GLY A O 1
ATOM 639 N N . ILE A 1 83 ? 3.518 12.255 1.761 1.00 81.44 83 ILE A N 1
ATOM 640 C CA . ILE A 1 83 ? 4.199 10.944 1.737 1.00 81.44 83 ILE A CA 1
ATOM 641 C C . ILE A 1 83 ? 4.747 10.637 0.336 1.00 81.44 83 ILE A C 1
ATOM 643 O O . ILE A 1 83 ? 5.824 10.070 0.204 1.00 81.44 83 ILE A O 1
ATOM 647 N N . LEU A 1 84 ? 4.017 11.027 -0.713 1.00 68.62 84 LEU A N 1
ATOM 648 C CA . LEU A 1 84 ? 4.516 10.982 -2.086 1.00 68.62 84 LEU A CA 1
ATOM 649 C C . LEU A 1 84 ? 5.307 12.264 -2.395 1.00 68.62 84 LEU A C 1
ATOM 651 O O . LEU A 1 84 ? 4.878 13.342 -1.960 1.00 68.62 84 LEU A O 1
ATOM 655 N N . PRO A 1 85 ? 6.410 12.179 -3.165 1.00 61.44 85 PRO A N 1
ATOM 656 C CA . PRO A 1 85 ? 7.039 13.356 -3.754 1.00 61.44 85 PRO A CA 1
ATOM 657 C C . PRO A 1 85 ? 6.006 14.157 -4.558 1.00 61.44 85 PRO A C 1
ATOM 659 O O . PRO A 1 85 ? 5.078 13.582 -5.130 1.00 61.44 85 PRO A O 1
ATOM 662 N N . ALA A 1 86 ? 6.148 15.483 -4.594 1.00 56.75 86 ALA A N 1
ATOM 663 C CA . ALA A 1 86 ? 5.369 16.281 -5.535 1.00 56.75 86 ALA A CA 1
ATOM 664 C C . ALA A 1 86 ? 5.737 15.843 -6.962 1.00 56.75 86 ALA A C 1
ATOM 666 O O . ALA A 1 86 ? 6.924 15.732 -7.264 1.00 56.75 86 ALA A O 1
ATOM 667 N N . ALA A 1 87 ? 4.718 15.560 -7.777 1.00 50.97 87 ALA A N 1
ATOM 668 C CA . ALA A 1 87 ? 4.876 15.294 -9.205 1.00 50.97 87 ALA A CA 1
ATOM 669 C C . ALA A 1 87 ? 5.343 16.546 -9.959 1.00 50.97 87 ALA A C 1
ATOM 671 O O . ALA A 1 87 ? 4.968 17.665 -9.526 1.00 50.97 87 ALA A O 1
#

Secondary structure (DSSP, 8-state):
--EEEEEEEEEEEE-TTSPEEEEEEEEEEETTS-EEEEEE--GGGT-TT----HHHHHHHHHHHHTT--TT-HHHHHHHTTTSSPP-

Sequence (87 aa):
MKITGTRFFLIETPRETGSISEHVMIRIDTDAGVSGWGELSDLAHGHPMNFPDFEVMEEEANRRIAGADPRNIARTKQQLGGILPAA

Radius of gyration: 14.3 Å; Cα contacts (8 Å, |Δi|>4): 127; chains: 1; bounding box: 32×25×41 Å

Nearest PDB structures (foldseek):
  3dfy-assembly1_F  TM=8.479E-01  e=2.186E-04  Thermotoga maritima MSB8
  3jva-assembly1_H  TM=7.503E-01  e=5.750E-04  Enterococcus faecalis V583
  3jva-assembly1_C  TM=7.419E-01  e=8.778E-04  Enterococcus faecalis V583
  3u9i-assembly1_A  TM=8.201E-01  e=1.926E-03  Roseiflexus sp. RS-1
  3s5s-assembly1_B  TM=7.401E-01  e=8.218E-03  Sorangium cellulosum So ce56